Protein AF-A0A8T7MQ83-F1 (afdb_monomer)

Foldseek 3Di:
DDPPVVVVVVPVVPPPPPDPPPPPDDDDPDDDADWDWDAAPQPRDTATDGPPDRHRDPVSVVVVVVVVVVVVVVVVVVVVVVVD

Structure (mmCIF, N/CA/C/O backbone):
data_AF-A0A8T7MQ83-F1
#
_entry.id   AF-A0A8T7MQ83-F1
#
loop_
_atom_site.group_PDB
_atom_site.id
_atom_site.type_symbol
_atom_site.label_atom_id
_atom_site.label_alt_id
_atom_site.label_comp_id
_atom_site.label_asym_id
_atom_site.label_entity_id
_atom_site.label_seq_id
_atom_site.pdbx_PDB_ins_code
_atom_site.Cartn_x
_atom_site.Cartn_y
_atom_site.Cartn_z
_atom_site.occupancy
_atom_site.B_iso_or_equiv
_atom_site.auth_seq_id
_atom_site.auth_comp_id
_atom_site.auth_asym_id
_atom_site.auth_atom_id
_atom_site.pdbx_PDB_model_num
ATOM 1 N N . MET A 1 1 ? 48.821 36.298 9.402 1.00 50.09 1 MET A N 1
ATOM 2 C CA . MET A 1 1 ? 47.555 35.736 8.893 1.00 50.09 1 MET A CA 1
ATOM 3 C C . MET A 1 1 ? 46.546 35.947 9.996 1.00 50.09 1 MET A C 1
ATOM 5 O O . MET A 1 1 ? 46.824 35.590 11.132 1.00 50.09 1 MET A O 1
ATOM 9 N N . THR A 1 2 ? 45.573 36.790 9.697 1.00 51.44 2 THR A N 1
ATOM 10 C CA . THR A 1 2 ? 44.923 37.749 10.594 1.00 51.44 2 THR A CA 1
ATOM 11 C C . THR A 1 2 ? 43.853 37.104 11.467 1.00 51.44 2 THR A C 1
ATOM 13 O O . THR A 1 2 ? 42.934 36.473 10.958 1.00 51.44 2 THR A O 1
ATOM 16 N N . ASN A 1 3 ? 43.935 37.343 12.780 1.00 57.84 3 ASN A N 1
ATOM 17 C CA . ASN A 1 3 ? 42.965 36.930 13.811 1.00 57.84 3 ASN A CA 1
ATOM 18 C C . ASN A 1 3 ? 41.566 37.577 13.659 1.00 57.84 3 ASN A C 1
ATOM 20 O O . ASN A 1 3 ? 40.753 37.527 14.577 1.00 57.84 3 ASN A O 1
ATOM 24 N N . GLU A 1 4 ? 41.291 38.221 12.527 1.00 56.31 4 GLU A N 1
ATOM 25 C CA . GLU A 1 4 ? 40.080 39.004 12.269 1.00 56.31 4 GLU A CA 1
ATOM 26 C C . GLU A 1 4 ? 39.068 38.234 11.402 1.00 56.31 4 GLU A C 1
ATOM 28 O O . GLU A 1 4 ? 37.879 38.539 11.433 1.00 56.31 4 GLU A O 1
ATOM 33 N N . GLU A 1 5 ? 39.492 37.180 10.690 1.00 55.94 5 GLU A N 1
ATOM 34 C CA . GLU A 1 5 ? 38.606 36.396 9.812 1.00 55.94 5 GLU A CA 1
ATOM 35 C C . GLU A 1 5 ? 37.796 35.316 10.560 1.00 55.94 5 GLU A C 1
ATOM 37 O O . GLU A 1 5 ? 36.703 34.950 10.125 1.00 55.94 5 GLU A O 1
ATOM 42 N N . GLU A 1 6 ? 38.255 34.846 11.728 1.00 55.28 6 GLU A N 1
ATOM 43 C CA . GLU A 1 6 ? 37.524 33.841 12.526 1.00 55.28 6 GLU A CA 1
ATOM 44 C C . GLU A 1 6 ? 36.261 34.389 13.217 1.00 55.28 6 GLU A C 1
ATOM 46 O O . GLU A 1 6 ? 35.384 33.614 13.613 1.00 55.28 6 GLU A O 1
ATOM 51 N N . ALA A 1 7 ? 36.120 35.711 13.353 1.00 57.22 7 ALA A N 1
ATOM 52 C CA . ALA A 1 7 ? 34.984 36.314 14.052 1.00 57.22 7 ALA A CA 1
ATOM 53 C C . ALA A 1 7 ? 33.665 36.222 13.257 1.00 57.22 7 ALA A C 1
ATOM 55 O O . ALA A 1 7 ? 32.592 36.127 13.851 1.00 57.22 7 ALA A O 1
ATOM 56 N N . ILE A 1 8 ? 33.725 36.176 11.922 1.00 57.25 8 ILE A N 1
ATOM 57 C CA . ILE A 1 8 ? 32.539 36.284 11.053 1.00 57.25 8 ILE A CA 1
ATOM 58 C C . ILE A 1 8 ? 31.758 34.954 10.957 1.00 57.25 8 ILE A C 1
ATOM 60 O O . ILE A 1 8 ? 30.549 34.949 10.721 1.00 57.25 8 ILE A O 1
ATOM 64 N N . ILE A 1 9 ? 32.395 33.804 11.212 1.00 57.12 9 ILE A N 1
ATOM 65 C CA . ILE A 1 9 ? 31.761 32.478 11.059 1.00 57.12 9 ILE A CA 1
ATOM 66 C C . ILE A 1 9 ? 30.833 32.124 12.242 1.00 57.12 9 ILE A C 1
ATOM 68 O 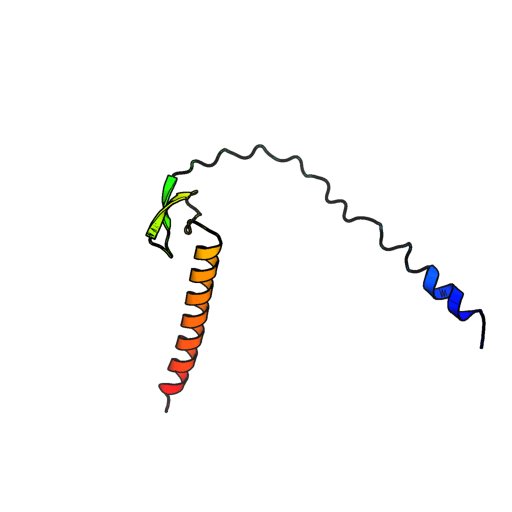O . ILE A 1 9 ? 29.882 31.358 12.074 1.00 57.12 9 ILE A O 1
ATOM 72 N N . LYS A 1 10 ? 31.034 32.697 13.438 1.00 57.22 10 LYS A N 1
ATOM 73 C CA . LYS A 1 10 ? 30.234 32.350 14.634 1.00 57.22 10 LYS A CA 1
ATOM 74 C C . LYS A 1 10 ? 28.851 33.007 14.698 1.00 57.22 10 LYS A C 1
ATOM 76 O O . LYS A 1 10 ? 27.985 32.497 15.405 1.00 57.22 10 LYS A O 1
ATOM 81 N N . GLU A 1 11 ? 28.603 34.081 13.952 1.00 55.00 11 GLU A N 1
ATOM 82 C CA . GLU A 1 11 ? 27.341 34.834 14.047 1.00 55.00 11 GLU A CA 1
ATOM 83 C C . GLU A 1 11 ? 26.192 34.204 13.230 1.00 55.00 11 GLU A C 1
ATOM 85 O O . GLU A 1 11 ? 25.018 34.326 13.580 1.00 55.00 11 GLU A O 1
ATOM 90 N N . GLN A 1 12 ? 26.504 33.432 12.182 1.00 56.94 12 GLN A N 1
ATOM 91 C CA . GLN A 1 12 ? 25.491 32.865 11.277 1.00 56.94 12 GLN A CA 1
ATOM 92 C C . GLN A 1 12 ? 24.791 31.593 11.806 1.00 56.94 12 GLN A C 1
ATOM 94 O O . GLN A 1 12 ? 23.816 31.132 11.211 1.00 56.94 12 GLN A O 1
ATOM 99 N N . ALA A 1 13 ? 25.240 31.024 12.931 1.00 54.66 13 ALA A N 1
ATOM 100 C CA . ALA A 1 13 ? 24.640 29.823 13.526 1.00 54.66 13 ALA A CA 1
ATOM 101 C C . ALA A 1 13 ? 23.430 30.113 14.441 1.00 54.66 13 ALA A C 1
ATOM 103 O O . ALA A 1 13 ? 22.643 29.208 14.721 1.00 54.66 13 ALA A O 1
ATOM 104 N N . ALA A 1 14 ? 23.244 31.358 14.893 1.00 54.53 14 ALA A N 1
ATOM 105 C CA . ALA A 1 14 ? 22.219 31.702 15.885 1.00 54.53 14 ALA A CA 1
ATOM 106 C C . ALA A 1 14 ? 20.833 32.025 15.289 1.00 54.53 14 ALA A C 1
ATOM 108 O O . ALA A 1 14 ? 19.844 32.061 16.016 1.00 54.53 14 ALA A O 1
ATOM 109 N N . SER A 1 15 ? 20.727 32.238 13.975 1.00 56.53 15 SER A N 1
ATOM 110 C CA . SER A 1 15 ? 19.525 32.797 13.329 1.00 56.53 15 SER A CA 1
ATOM 111 C C . SER A 1 15 ? 18.620 31.773 12.623 1.00 56.53 15 SER A C 1
ATOM 113 O O . SER A 1 15 ? 17.589 32.147 12.069 1.00 56.53 15 SER A O 1
ATOM 115 N N . ARG A 1 16 ? 18.935 30.468 12.669 1.00 56.66 16 ARG A N 1
ATOM 116 C CA . ARG A 1 16 ? 18.137 29.402 12.014 1.00 56.66 16 ARG A CA 1
ATOM 117 C C . ARG A 1 16 ? 17.234 28.579 12.945 1.00 56.66 16 ARG A C 1
ATOM 119 O O . ARG A 1 16 ? 16.657 27.588 12.508 1.00 56.66 16 ARG A O 1
ATOM 126 N N . SER A 1 17 ? 17.069 28.978 14.205 1.00 54.91 17 SER A N 1
ATOM 127 C CA . SER A 1 17 ? 16.283 28.241 15.212 1.00 54.91 17 SER A CA 1
ATOM 128 C C . SER A 1 17 ? 14.870 28.797 15.462 1.00 54.91 17 SER A C 1
ATOM 130 O O . SER A 1 17 ? 14.190 28.352 16.387 1.00 54.91 17 SER A O 1
ATOM 132 N N . ALA A 1 18 ? 14.375 29.719 14.630 1.00 56.97 18 ALA A N 1
ATOM 133 C CA . ALA A 1 18 ? 12.979 30.157 14.684 1.00 56.97 18 ALA A CA 1
ATOM 134 C C . ALA A 1 18 ? 12.077 29.099 14.027 1.00 56.97 18 ALA A C 1
ATOM 136 O O . ALA A 1 18 ? 11.899 29.049 12.811 1.00 56.97 18 ALA A O 1
ATOM 137 N N . GLY A 1 19 ? 11.580 28.197 14.871 1.00 55.78 19 GLY A N 1
ATOM 138 C CA . GLY A 1 19 ? 10.858 26.994 14.500 1.00 55.78 19 GLY A CA 1
ATOM 139 C C . GLY A 1 19 ? 9.652 27.228 13.595 1.00 55.78 19 GLY A C 1
ATOM 140 O O . GLY A 1 19 ? 8.827 28.117 13.810 1.00 55.78 19 GLY A O 1
ATOM 141 N N . LEU A 1 20 ? 9.512 26.319 12.630 1.00 58.06 20 LE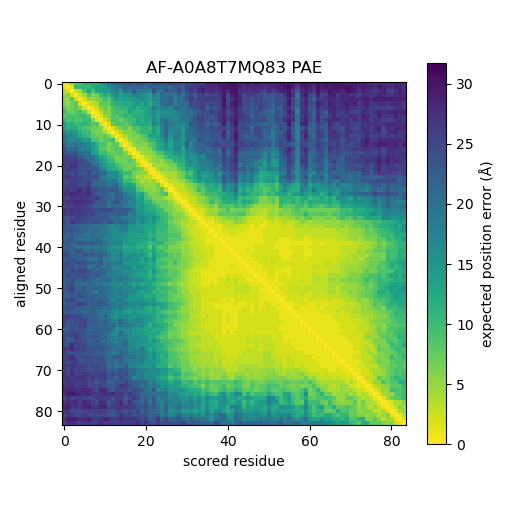U A N 1
ATOM 142 C CA . LEU A 1 20 ? 8.259 25.995 11.957 1.00 58.06 20 LEU A CA 1
ATOM 143 C C . LEU A 1 20 ? 7.278 25.433 12.998 1.00 58.06 20 LEU A C 1
ATOM 145 O O . LEU A 1 20 ? 7.035 24.232 13.083 1.00 58.06 20 LEU A O 1
ATOM 149 N N . GLY A 1 21 ? 6.743 26.313 13.840 1.00 56.03 21 GLY A N 1
ATOM 150 C CA . GLY A 1 21 ? 5.657 26.015 14.755 1.00 56.03 21 GLY A CA 1
ATOM 151 C C . GLY A 1 21 ? 4.382 25.839 13.949 1.00 56.03 21 GLY A C 1
ATOM 152 O O . GLY A 1 21 ? 3.582 26.765 13.828 1.00 56.03 21 GLY A O 1
ATOM 153 N N . THR A 1 22 ? 4.174 24.653 13.378 1.00 60.38 22 THR A N 1
ATOM 154 C CA . THR A 1 22 ? 2.846 24.267 12.911 1.00 60.38 22 THR A CA 1
ATOM 155 C C . THR A 1 22 ? 1.946 24.233 14.140 1.00 60.38 22 THR A C 1
ATOM 157 O O . THR A 1 22 ? 2.002 23.288 14.927 1.00 60.38 22 THR A O 1
ATOM 160 N N . LYS A 1 23 ? 1.150 25.293 14.337 1.00 64.38 23 LYS A N 1
ATOM 161 C CA . LYS A 1 23 ? 0.055 25.308 15.312 1.00 64.38 23 LYS A CA 1
ATOM 162 C C . LYS A 1 23 ? -0.720 23.993 15.159 1.00 64.38 23 LYS A C 1
ATOM 164 O O . LYS A 1 23 ? -1.156 23.708 14.039 1.00 64.38 23 LYS A O 1
ATOM 169 N N . PRO A 1 24 ? -0.900 23.187 16.221 1.00 62.72 24 PRO A N 1
ATOM 170 C CA . PRO A 1 24 ? -1.713 21.989 16.125 1.00 62.72 24 PRO A CA 1
ATOM 171 C C . PRO A 1 24 ? -3.155 22.441 15.900 1.00 62.72 24 PRO A C 1
ATOM 173 O O . PRO A 1 24 ? -3.835 22.899 16.817 1.00 62.72 24 PRO A O 1
ATOM 176 N N . ALA A 1 25 ? -3.606 22.378 14.646 1.00 68.69 25 ALA A N 1
ATOM 177 C CA . ALA A 1 25 ? -5.004 22.572 14.313 1.00 68.69 25 ALA A CA 1
ATOM 178 C C . ALA A 1 25 ? -5.810 21.568 15.140 1.00 68.69 25 ALA A C 1
ATOM 180 O O . ALA A 1 25 ? -5.540 20.367 15.073 1.00 68.69 25 ALA A O 1
ATOM 181 N N . ALA A 1 26 ? -6.749 22.078 15.942 1.00 71.81 26 ALA A N 1
ATOM 182 C CA . ALA A 1 26 ? -7.619 21.288 16.799 1.00 71.81 26 ALA A CA 1
ATOM 183 C C . ALA A 1 26 ? -8.117 20.062 16.024 1.00 71.81 26 ALA A C 1
ATOM 185 O O . ALA A 1 26 ? -8.821 20.185 15.016 1.00 71.81 26 ALA A O 1
ATOM 186 N N . ALA A 1 27 ? -7.653 18.884 16.450 1.00 72.56 27 ALA A N 1
ATOM 187 C CA . ALA A 1 27 ? -7.914 17.634 15.769 1.00 72.56 27 ALA A CA 1
ATOM 188 C C . ALA A 1 27 ? -9.424 17.397 15.784 1.00 72.56 27 ALA A C 1
ATOM 190 O O . ALA A 1 27 ? -10.000 17.051 16.814 1.00 72.56 27 ALA A O 1
ATOM 191 N N . LYS A 1 28 ? -10.077 17.616 14.638 1.00 79.19 28 LYS A N 1
ATOM 192 C CA . LYS A 1 28 ? -11.488 17.271 14.476 1.00 79.19 28 LYS A CA 1
ATOM 193 C C . LYS A 1 28 ? -11.666 15.792 14.851 1.00 79.19 28 LYS A C 1
ATOM 195 O O . LYS A 1 28 ? -10.819 14.977 14.464 1.00 79.19 28 LYS A O 1
ATOM 200 N N . PRO A 1 29 ? -12.740 15.433 15.575 1.00 74.88 29 PRO A N 1
ATOM 201 C CA . PRO A 1 29 ? -12.985 14.055 15.975 1.00 74.88 29 PRO A CA 1
ATOM 202 C C . PRO A 1 29 ? -13.007 13.165 14.728 1.00 74.88 29 PRO A C 1
ATOM 204 O O . PRO A 1 29 ? -13.772 13.391 13.786 1.00 74.88 29 PRO A O 1
ATOM 207 N N . LYS A 1 30 ? -12.099 12.185 14.685 1.00 80.81 30 LYS A N 1
ATOM 208 C CA . LYS A 1 30 ? -11.995 11.245 13.568 1.00 80.81 30 LYS A CA 1
ATOM 209 C C . LYS A 1 30 ? -13.231 10.350 13.611 1.00 80.81 30 LYS A C 1
ATOM 211 O O . LYS A 1 30 ? -13.356 9.543 14.523 1.00 80.81 30 LYS A O 1
ATOM 216 N N . LYS A 1 31 ? -14.128 10.485 12.627 1.00 85.19 31 LYS A N 1
ATOM 217 C CA . LYS A 1 31 ? -15.212 9.517 12.398 1.00 85.19 31 LYS A CA 1
ATOM 218 C C . LYS A 1 31 ? -14.607 8.112 12.357 1.00 85.19 31 LYS A C 1
ATOM 220 O O . LYS A 1 31 ? -13.692 7.866 11.563 1.00 85.19 31 LYS A O 1
ATOM 225 N N . GLU A 1 32 ? -15.100 7.226 13.214 1.00 86.94 32 GLU A N 1
ATOM 226 C CA . GLU A 1 32 ? -14.675 5.831 13.266 1.00 86.94 32 GLU A CA 1
ATOM 227 C C . GLU A 1 32 ? -14.920 5.187 11.900 1.00 86.94 32 GLU A C 1
ATOM 229 O O . GLU A 1 32 ? -16.031 5.195 11.363 1.00 86.94 32 GLU A O 1
ATOM 234 N N . LYS A 1 33 ? -13.850 4.692 11.277 1.00 86.88 33 LYS A N 1
ATOM 235 C CA . LYS A 1 33 ? -13.948 4.042 9.972 1.00 86.88 33 LYS A CA 1
ATOM 236 C C . LYS A 1 33 ? -14.347 2.593 10.202 1.00 86.88 33 LYS A C 1
ATOM 238 O O . LYS A 1 33 ? -13.597 1.850 10.828 1.00 86.88 33 LYS A O 1
ATOM 243 N N . LYS A 1 34 ? -15.493 2.186 9.655 1.00 93.12 34 LYS A N 1
ATOM 244 C CA . LYS A 1 34 ? -15.903 0.780 9.644 1.00 93.12 34 LYS A CA 1
ATOM 245 C C . LYS A 1 34 ? -14.881 -0.035 8.846 1.00 93.12 34 LYS A C 1
ATOM 247 O O . LYS A 1 34 ? -14.592 0.290 7.691 1.00 93.12 34 LYS A O 1
ATOM 252 N N . LEU A 1 35 ? -14.310 -1.049 9.489 1.00 95.44 35 LEU A N 1
ATOM 253 C CA . LEU A 1 35 ? -13.424 -2.015 8.849 1.00 95.44 35 LEU A CA 1
ATOM 254 C C . LEU A 1 35 ? -14.264 -3.150 8.265 1.00 95.44 35 LEU A C 1
ATOM 256 O O . LEU A 1 35 ? -15.214 -3.618 8.891 1.00 95.44 35 LEU A O 1
ATOM 260 N N . GLU A 1 36 ? -13.907 -3.583 7.064 1.00 96.88 36 GLU A N 1
ATOM 261 C CA . GLU A 1 36 ? -14.561 -4.678 6.351 1.00 96.88 36 GLU A CA 1
ATOM 262 C C . GLU A 1 36 ? -13.521 -5.743 5.991 1.00 96.88 36 GLU A C 1
ATOM 264 O O . GLU A 1 36 ? -12.340 -5.440 5.789 1.00 96.88 36 GLU A O 1
ATOM 269 N N . THR A 1 37 ? -13.955 -7.001 5.914 1.00 97.81 37 THR A N 1
ATOM 270 C CA . THR A 1 37 ? -13.106 -8.110 5.468 1.00 97.81 37 THR A CA 1
ATOM 271 C C . THR A 1 37 ? -12.899 -8.021 3.961 1.00 97.81 37 THR A C 1
ATOM 273 O O . THR A 1 37 ? -13.864 -8.008 3.198 1.00 97.81 37 THR A O 1
ATOM 276 N N . ARG A 1 38 ? -11.641 -7.977 3.516 1.00 97.25 38 ARG A N 1
ATOM 277 C CA . ARG A 1 38 ? -11.256 -7.873 2.101 1.00 97.25 38 ARG A CA 1
ATOM 278 C C . ARG A 1 38 ? -10.129 -8.840 1.757 1.00 97.25 38 ARG A C 1
ATOM 280 O O . ARG A 1 38 ? -9.513 -9.426 2.642 1.00 97.25 38 ARG A O 1
ATOM 287 N N . ILE A 1 39 ? -9.871 -8.996 0.463 1.00 98.19 39 ILE A N 1
ATOM 288 C CA . ILE A 1 39 ? -8.814 -9.849 -0.089 1.00 98.19 39 ILE A CA 1
ATOM 289 C C . ILE A 1 39 ? -7.661 -8.971 -0.575 1.00 98.19 39 ILE A C 1
ATOM 291 O O . ILE A 1 39 ? -7.889 -7.971 -1.253 1.00 98.19 39 ILE A O 1
ATOM 295 N N . CYS A 1 40 ? -6.428 -9.314 -0.201 1.00 98.06 40 CYS A N 1
ATOM 296 C CA . CYS A 1 40 ? -5.233 -8.592 -0.632 1.00 98.06 40 CYS A CA 1
ATOM 297 C C . CYS A 1 40 ? -4.980 -8.797 -2.131 1.00 98.06 40 CYS A C 1
ATOM 299 O O . CYS A 1 40 ? -4.861 -9.936 -2.577 1.00 98.06 40 CYS A O 1
ATOM 301 N N . ALA A 1 41 ? -4.806 -7.708 -2.882 1.00 96.56 41 ALA A N 1
ATOM 302 C CA . ALA A 1 41 ? -4.558 -7.769 -4.325 1.00 96.56 41 ALA A CA 1
ATOM 303 C C . ALA A 1 41 ? -3.196 -8.386 -4.715 1.00 96.56 41 ALA A C 1
ATOM 305 O O . ALA A 1 41 ? -3.025 -8.790 -5.857 1.00 96.56 41 ALA A O 1
ATOM 306 N N . ASP A 1 42 ? -2.223 -8.452 -3.796 1.00 97.31 42 ASP A N 1
ATOM 307 C CA . ASP A 1 42 ? -0.890 -9.011 -4.089 1.00 97.31 42 ASP A CA 1
ATOM 308 C C . ASP A 1 42 ? -0.711 -10.462 -3.613 1.00 97.31 42 ASP A C 1
ATOM 310 O O . ASP A 1 42 ? -0.052 -11.239 -4.298 1.00 97.31 42 ASP A O 1
ATOM 314 N N . CYS A 1 43 ? -1.279 -10.842 -2.461 1.00 97.44 43 CYS A N 1
ATOM 315 C CA . CYS A 1 43 ? -1.081 -12.178 -1.879 1.00 97.44 43 CYS A CA 1
ATOM 316 C C . CYS A 1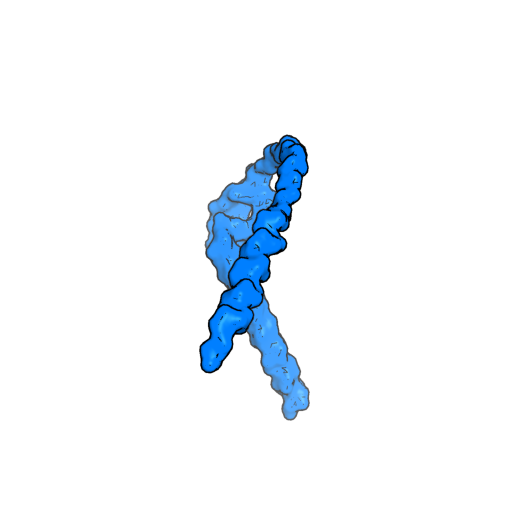 43 ? -2.358 -13.013 -1.706 1.00 97.44 43 CYS A C 1
ATOM 318 O O . CYS A 1 43 ? -2.262 -14.169 -1.315 1.00 97.44 43 CYS A O 1
ATOM 320 N N . GLY A 1 44 ? -3.549 -12.453 -1.942 1.00 97.38 44 GLY A N 1
ATOM 321 C CA . GLY A 1 44 ? -4.819 -13.181 -1.820 1.00 97.38 44 GLY A CA 1
ATOM 322 C C . GLY A 1 44 ? -5.307 -13.432 -0.385 1.00 97.38 44 GLY A C 1
ATOM 323 O O . GLY A 1 44 ? -6.393 -13.973 -0.192 1.00 97.38 44 GLY A O 1
ATOM 324 N N . ASN A 1 45 ? -4.563 -13.009 0.641 1.00 98.00 45 ASN A N 1
ATOM 325 C CA . ASN A 1 45 ? -4.970 -13.213 2.032 1.00 98.00 45 ASN A CA 1
ATOM 326 C C . ASN A 1 45 ? -6.157 -12.326 2.432 1.00 98.00 45 ASN A C 1
ATOM 328 O O . ASN A 1 45 ? -6.245 -11.157 2.036 1.00 98.00 45 ASN A O 1
ATOM 332 N N . LYS A 1 46 ? -7.033 -12.873 3.283 1.00 98.06 46 LYS A N 1
ATOM 333 C CA . LYS A 1 46 ? -8.107 -12.125 3.949 1.00 98.06 46 LYS A CA 1
ATOM 334 C C . LYS A 1 46 ? -7.511 -11.173 4.985 1.00 98.06 46 LYS A C 1
ATOM 336 O O . LYS A 1 46 ? -6.668 -11.576 5.781 1.00 98.06 46 LYS A O 1
ATOM 341 N N . PHE A 1 47 ? -7.960 -9.924 4.996 1.00 97.88 47 PHE A N 1
ATOM 342 C CA . PHE A 1 47 ? -7.552 -8.923 5.982 1.00 97.88 47 PHE A CA 1
ATOM 343 C C . PHE A 1 47 ? -8.698 -7.960 6.297 1.00 97.88 47 PHE A C 1
ATOM 345 O O . PHE A 1 47 ? -9.640 -7.830 5.516 1.00 97.88 47 PHE A O 1
ATOM 352 N N . GLN A 1 48 ? -8.617 -7.276 7.439 1.00 97.69 48 GLN A N 1
ATOM 353 C CA . GLN A 1 48 ? -9.556 -6.214 7.793 1.00 97.69 48 GLN A CA 1
ATOM 354 C C . GLN A 1 48 ? -8.992 -4.863 7.366 1.00 97.69 48 GLN A C 1
ATOM 356 O O . GLN A 1 48 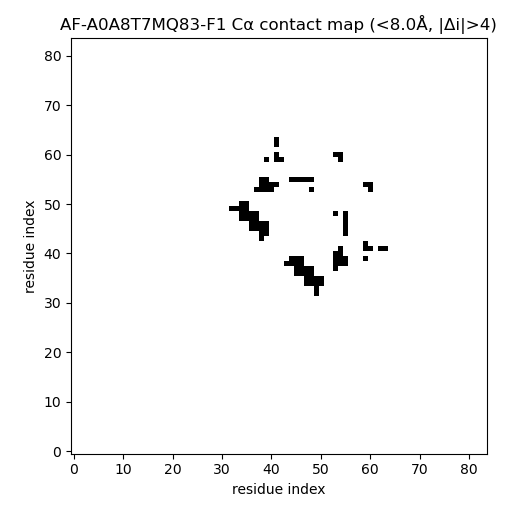? -7.878 -4.493 7.739 1.00 97.69 48 GLN A O 1
ATOM 361 N N . GLY A 1 49 ? -9.752 -4.124 6.566 1.00 95.94 49 GLY A N 1
ATOM 362 C CA . GLY A 1 49 ? -9.302 -2.852 6.019 1.00 95.94 49 GLY A CA 1
ATOM 363 C C . GLY A 1 49 ? -10.449 -1.902 5.726 1.00 95.94 49 GLY A C 1
ATOM 364 O O . GLY A 1 49 ? -11.623 -2.251 5.806 1.00 95.94 49 GLY A O 1
ATOM 365 N N . THR A 1 50 ? -10.097 -0.670 5.373 1.00 95.25 50 THR A N 1
ATOM 366 C CA . THR A 1 50 ? -11.086 0.289 4.874 1.00 95.25 50 THR A CA 1
ATOM 367 C C . THR A 1 50 ? -11.416 -0.009 3.412 1.00 95.25 50 THR A C 1
ATOM 369 O O . THR A 1 50 ? -10.656 -0.682 2.709 1.00 95.25 50 THR A O 1
ATOM 372 N N . ARG A 1 51 ? -12.491 0.593 2.892 1.00 92.75 51 ARG A N 1
ATOM 373 C CA . ARG A 1 51 ? -12.821 0.535 1.457 1.00 92.75 51 ARG A CA 1
ATOM 374 C C . ARG A 1 51 ? -11.703 1.071 0.542 1.00 92.75 51 ARG A C 1
ATOM 376 O O . ARG A 1 51 ? -11.638 0.697 -0.627 1.00 92.75 51 ARG A O 1
ATOM 383 N N . ALA A 1 52 ? -10.799 1.897 1.069 1.00 93.75 52 ALA A N 1
ATOM 384 C CA . ALA A 1 52 ? -9.637 2.410 0.345 1.00 93.75 52 ALA A CA 1
ATOM 385 C C . ALA A 1 52 ? -8.385 1.521 0.471 1.00 93.75 52 ALA A C 1
ATOM 387 O O . ALA A 1 52 ? -7.381 1.792 -0.182 1.00 93.75 52 ALA A O 1
ATOM 388 N N . THR A 1 53 ? -8.403 0.477 1.306 1.00 95.19 53 THR A N 1
ATOM 389 C CA . THR A 1 53 ? -7.247 -0.398 1.535 1.00 95.19 53 THR A CA 1
ATOM 390 C C . THR A 1 53 ? -7.328 -1.621 0.617 1.00 95.19 53 THR A C 1
ATOM 392 O O . THR A 1 53 ? -8.310 -2.359 0.661 1.00 95.19 53 THR A O 1
ATOM 395 N N . TRP A 1 54 ? -6.302 -1.823 -0.216 1.00 96.81 54 TRP A N 1
ATOM 396 C CA . TRP A 1 54 ? -6.227 -2.908 -1.215 1.00 96.81 54 TRP A CA 1
ATOM 397 C C . TRP A 1 54 ? -5.223 -4.005 -0.836 1.00 96.81 54 TRP A C 1
ATOM 399 O O . TRP A 1 54 ? -5.268 -5.115 -1.362 1.00 96.81 54 TRP A O 1
ATOM 409 N N . PHE A 1 55 ? -4.308 -3.690 0.080 1.00 98.12 55 PHE A N 1
ATOM 410 C CA . PHE A 1 55 ? -3.209 -4.557 0.484 1.00 98.12 55 PHE A CA 1
ATOM 411 C C . PHE A 1 55 ? -3.283 -4.808 1.983 1.00 98.12 55 PHE A C 1
ATOM 413 O O . PHE A 1 55 ? -3.540 -3.878 2.749 1.00 98.12 55 PHE A O 1
ATOM 420 N N . CYS A 1 56 ? -3.006 -6.042 2.400 1.00 97.38 56 CYS A N 1
ATOM 421 C CA . CYS A 1 56 ? -2.977 -6.400 3.816 1.00 97.38 56 CYS A CA 1
ATOM 422 C C . CYS A 1 56 ? -1.780 -5.794 4.566 1.00 97.38 56 CYS A C 1
ATOM 424 O O . CYS A 1 56 ? -1.812 -5.701 5.789 1.00 97.38 56 CYS A O 1
ATOM 426 N N . SER A 1 57 ? -0.724 -5.388 3.852 1.00 97.25 57 SER A N 1
ATOM 427 C CA . SER A 1 57 ? 0.505 -4.860 4.443 1.00 97.25 57 SER A CA 1
ATOM 428 C C . SER A 1 57 ? 1.202 -3.840 3.531 1.00 97.25 57 SER A C 1
ATOM 430 O O . SER A 1 57 ? 1.002 -3.848 2.307 1.00 97.25 57 SER A O 1
ATOM 432 N N . PRO A 1 58 ? 2.075 -2.982 4.094 1.00 97.19 58 PRO A N 1
ATOM 433 C CA . PRO A 1 58 ? 2.954 -2.121 3.307 1.00 97.19 58 PRO A CA 1
ATOM 434 C C . PRO A 1 58 ? 3.865 -2.908 2.357 1.00 97.19 58 PRO A C 1
ATOM 436 O O . PRO A 1 58 ? 4.125 -2.449 1.250 1.00 97.19 58 PRO A O 1
ATOM 439 N N . ALA A 1 59 ? 4.298 -4.111 2.747 1.00 98.00 59 ALA A N 1
ATOM 440 C CA . ALA A 1 59 ? 5.134 -4.967 1.908 1.00 98.00 59 ALA A CA 1
ATOM 441 C C . ALA A 1 59 ? 4.412 -5.374 0.611 1.00 98.00 59 ALA A C 1
ATOM 443 O O . ALA A 1 59 ? 4.960 -5.192 -0.475 1.00 98.00 59 ALA A O 1
ATOM 444 N N . CYS A 1 60 ? 3.155 -5.826 0.707 1.00 97.94 60 CYS A N 1
ATOM 445 C CA . CYS A 1 60 ? 2.320 -6.147 -0.457 1.00 97.94 60 CYS A CA 1
ATOM 446 C C . 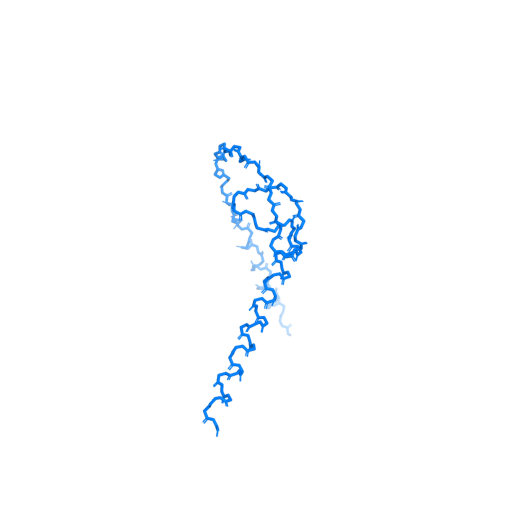CYS A 1 60 ? 2.073 -4.923 -1.351 1.00 97.94 60 CYS A C 1
ATOM 448 O O . CYS A 1 60 ? 2.124 -5.026 -2.577 1.00 97.94 60 CYS A O 1
ATOM 450 N N . LYS A 1 61 ? 1.869 -3.743 -0.749 1.00 97.00 61 LYS A N 1
ATOM 451 C CA . LYS A 1 61 ? 1.731 -2.484 -1.495 1.00 97.00 61 LYS A CA 1
ATOM 452 C C . LYS A 1 61 ? 2.996 -2.169 -2.298 1.00 97.00 61 LYS A C 1
ATOM 454 O O . LYS A 1 61 ? 2.907 -1.866 -3.486 1.00 97.00 61 LYS A O 1
ATOM 459 N N . THR A 1 62 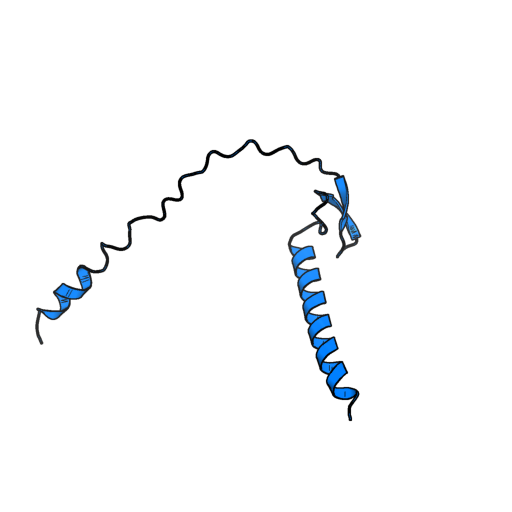? 4.166 -2.253 -1.667 1.00 97.44 62 THR A N 1
ATOM 460 C CA . THR A 1 62 ? 5.455 -1.992 -2.323 1.00 97.44 62 THR A CA 1
ATOM 461 C C . THR A 1 62 ? 5.743 -3.019 -3.414 1.00 97.44 62 THR A C 1
ATOM 463 O O . THR A 1 62 ? 6.184 -2.641 -4.496 1.00 97.44 62 THR A O 1
ATOM 466 N N . LYS A 1 63 ? 5.446 -4.302 -3.176 1.00 97.38 63 LYS A N 1
ATOM 467 C CA . LYS A 1 63 ? 5.618 -5.371 -4.168 1.00 97.38 63 LYS A CA 1
ATOM 468 C C . LYS A 1 63 ? 4.744 -5.145 -5.402 1.00 97.38 63 LYS A C 1
ATOM 470 O O . LYS A 1 63 ? 5.254 -5.174 -6.516 1.00 97.38 63 LYS A O 1
ATOM 475 N N . SER A 1 64 ? 3.464 -4.830 -5.208 1.00 96.75 64 SER A N 1
ATOM 476 C CA . SER A 1 64 ? 2.550 -4.486 -6.304 1.00 96.75 64 SER A CA 1
ATOM 477 C C . SER A 1 64 ? 2.979 -3.221 -7.058 1.00 96.75 64 SER A C 1
ATOM 479 O O . SER A 1 64 ? 2.856 -3.160 -8.278 1.00 96.75 64 SER A O 1
ATOM 481 N N . TYR A 1 65 ? 3.517 -2.210 -6.368 1.00 95.69 65 TYR A N 1
ATOM 482 C CA . TYR A 1 65 ? 4.066 -1.021 -7.025 1.00 95.69 65 TYR A CA 1
ATOM 483 C C . TYR A 1 65 ? 5.291 -1.344 -7.892 1.00 95.69 65 TYR A C 1
ATOM 485 O O . TYR A 1 65 ? 5.360 -0.882 -9.026 1.00 95.69 65 TYR A O 1
ATOM 493 N N . ARG A 1 66 ? 6.222 -2.166 -7.390 1.00 96.12 66 ARG A N 1
ATOM 494 C CA . ARG A 1 66 ? 7.407 -2.592 -8.151 1.00 96.12 66 ARG A CA 1
ATOM 495 C C . ARG A 1 66 ? 7.032 -3.379 -9.406 1.00 96.12 66 ARG A C 1
ATOM 497 O O . ARG A 1 66 ? 7.540 -3.039 -10.462 1.00 96.12 66 ARG A O 1
ATOM 504 N N . LYS A 1 67 ? 6.096 -4.331 -9.300 1.00 94.81 67 LYS A N 1
ATOM 505 C CA . LYS A 1 67 ? 5.583 -5.094 -10.454 1.00 94.81 67 LYS A CA 1
ATOM 506 C C . LYS A 1 67 ? 5.048 -4.178 -11.557 1.00 94.81 67 LYS A C 1
ATOM 508 O O . LYS A 1 67 ? 5.456 -4.303 -12.698 1.00 94.81 67 LYS A O 1
ATOM 513 N N . ARG A 1 68 ? 4.203 -3.202 -11.202 1.00 92.69 68 ARG A N 1
ATOM 514 C CA . ARG A 1 68 ? 3.654 -2.246 -12.183 1.00 92.69 68 ARG A CA 1
ATOM 515 C C . ARG A 1 68 ? 4.735 -1.405 -12.858 1.00 92.69 68 ARG A C 1
ATOM 517 O O . ARG A 1 68 ? 4.632 -1.130 -14.042 1.00 92.69 68 ARG A O 1
ATOM 524 N N . LYS A 1 69 ? 5.759 -0.999 -12.103 1.00 93.94 69 LYS A N 1
ATOM 525 C CA . LYS A 1 69 ? 6.884 -0.234 -12.648 1.00 93.94 69 LYS A CA 1
ATOM 526 C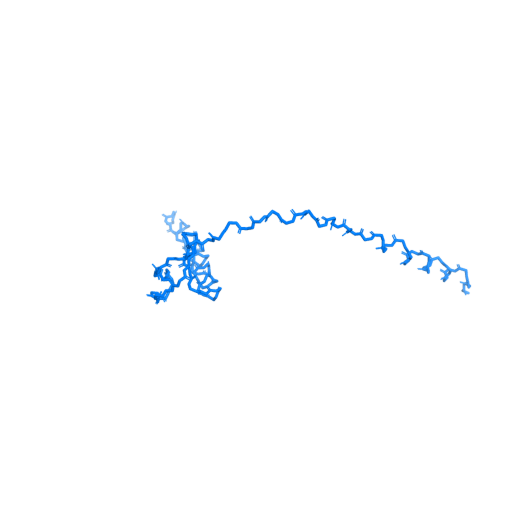 C . LYS A 1 69 ? 7.742 -1.075 -13.602 1.00 93.94 69 LYS A C 1
ATOM 528 O O . LYS A 1 69 ? 8.239 -0.551 -14.584 1.00 93.94 69 LYS A O 1
ATOM 533 N N . GLU A 1 70 ? 7.925 -2.356 -13.305 1.00 93.81 70 GLU A N 1
ATOM 534 C CA . GLU A 1 70 ? 8.646 -3.298 -14.169 1.00 93.81 70 GLU A CA 1
ATOM 535 C C . GLU A 1 70 ? 7.869 -3.587 -15.463 1.00 93.81 70 GLU A C 1
ATOM 537 O O . GLU A 1 70 ? 8.446 -3.540 -16.543 1.00 93.81 70 GLU A O 1
ATOM 542 N N . GLU A 1 71 ? 6.549 -3.779 -15.374 1.00 90.94 71 GLU A N 1
ATOM 543 C CA . GLU A 1 71 ? 5.667 -3.939 -16.541 1.00 90.94 71 GLU A CA 1
ATOM 544 C C . GLU A 1 71 ? 5.665 -2.707 -17.462 1.00 90.94 71 GLU A C 1
ATOM 546 O O . GLU A 1 71 ? 5.588 -2.854 -18.679 1.00 90.94 71 GLU A O 1
ATOM 551 N N . GLU A 1 72 ? 5.761 -1.501 -16.896 1.00 90.56 72 GLU A N 1
ATOM 552 C CA . GLU A 1 72 ? 5.854 -0.249 -17.659 1.00 90.56 72 GLU A CA 1
ATOM 553 C C . GLU A 1 72 ? 7.147 -0.188 -18.482 1.00 90.56 72 GLU A C 1
ATOM 555 O O . GLU A 1 72 ? 7.089 0.065 -19.680 1.00 90.56 72 GLU A O 1
ATOM 560 N N . VAL A 1 73 ? 8.289 -0.542 -17.880 1.00 87.31 73 VAL A N 1
ATOM 561 C CA . VAL A 1 73 ? 9.582 -0.604 -18.587 1.00 87.31 73 VAL A CA 1
ATOM 562 C C . VAL A 1 73 ? 9.541 -1.612 -19.739 1.00 87.31 73 VAL A C 1
ATOM 564 O O . VAL A 1 73 ? 9.964 -1.298 -20.847 1.00 87.31 73 VAL A O 1
ATOM 567 N N . ILE A 1 74 ? 8.979 -2.802 -19.506 1.00 82.31 74 ILE A N 1
ATOM 568 C CA . ILE A 1 74 ? 8.856 -3.840 -20.544 1.00 82.31 74 ILE A CA 1
ATOM 569 C C . ILE A 1 74 ? 7.966 -3.366 -21.704 1.00 82.31 74 ILE A C 1
ATOM 571 O O . ILE A 1 74 ? 8.178 -3.751 -22.857 1.00 82.31 74 ILE A O 1
ATOM 575 N N . ARG A 1 75 ? 6.933 -2.566 -21.422 1.00 79.44 75 ARG A N 1
ATOM 576 C CA . ARG A 1 75 ? 6.021 -2.070 -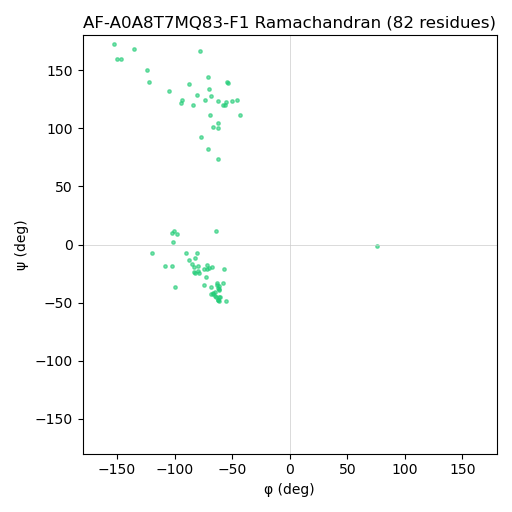22.457 1.00 79.44 75 ARG A CA 1
ATOM 577 C C . ARG A 1 75 ? 6.721 -1.107 -23.413 1.00 79.44 75 ARG A C 1
ATOM 579 O O . ARG A 1 75 ? 6.503 -1.228 -24.616 1.00 79.44 75 ARG A O 1
ATOM 586 N N . ASP A 1 76 ? 7.553 -0.215 -22.888 1.00 75.31 76 ASP A N 1
ATOM 587 C CA . ASP A 1 76 ? 8.279 0.764 -23.698 1.00 75.31 76 ASP A CA 1
ATOM 588 C C . ASP A 1 76 ? 9.310 0.071 -24.613 1.00 75.31 76 ASP A C 1
ATOM 590 O O . ASP A 1 76 ? 9.337 0.340 -25.811 1.00 75.31 76 ASP A O 1
ATOM 594 N N . GLU A 1 77 ? 10.061 -0.923 -24.112 1.00 77.06 77 GLU A N 1
ATOM 595 C CA . GLU A 1 77 ? 11.040 -1.686 -24.919 1.00 77.06 77 GLU A CA 1
ATOM 596 C C . GLU A 1 77 ? 10.405 -2.483 -26.071 1.00 77.06 77 GLU A C 1
ATOM 598 O O . GLU A 1 77 ? 11.007 -2.672 -27.132 1.00 77.06 77 GLU A O 1
ATOM 603 N N . ASN A 1 78 ? 9.183 -2.983 -25.879 1.00 75.00 78 ASN A N 1
ATOM 604 C CA . ASN A 1 78 ? 8.484 -3.718 -26.931 1.00 75.00 78 ASN A CA 1
ATOM 605 C C . ASN A 1 78 ? 7.952 -2.800 -28.037 1.00 75.00 78 ASN A C 1
ATOM 607 O O . ASN A 1 78 ? 7.711 -3.280 -29.142 1.00 75.00 78 ASN A O 1
ATOM 611 N N . GLN A 1 79 ? 7.769 -1.504 -27.771 1.00 72.88 79 GLN A N 1
ATOM 612 C CA . GLN A 1 79 ? 7.228 -0.571 -28.755 1.00 72.88 79 GLN A CA 1
ATOM 613 C C . GLN A 1 79 ? 8.263 -0.215 -29.839 1.00 72.88 79 GLN A C 1
ATOM 615 O O . GLN A 1 79 ? 7.899 -0.139 -31.010 1.00 72.88 79 GLN A O 1
ATOM 620 N N . ASP A 1 80 ? 9.549 -0.130 -29.489 1.00 65.69 80 ASP A N 1
ATOM 621 C CA . ASP A 1 80 ? 10.640 0.167 -30.435 1.00 65.69 80 ASP A CA 1
ATOM 622 C C . ASP A 1 80 ? 10.965 -0.998 -31.395 1.00 65.69 80 ASP A C 1
ATOM 624 O O . ASP A 1 80 ? 11.533 -0.795 -32.467 1.00 65.69 80 ASP A O 1
ATOM 628 N N . ASN A 1 81 ? 10.600 -2.236 -31.041 1.00 68.44 81 ASN A N 1
ATOM 629 C CA . ASN A 1 81 ? 10.843 -3.414 -31.887 1.00 68.44 81 ASN A CA 1
ATOM 630 C C . ASN A 1 81 ? 9.789 -3.622 -32.986 1.00 68.44 81 ASN A C 1
ATOM 632 O O . ASN A 1 81 ? 9.995 -4.458 -33.862 1.00 68.44 81 ASN A O 1
ATOM 636 N N . VAL A 1 82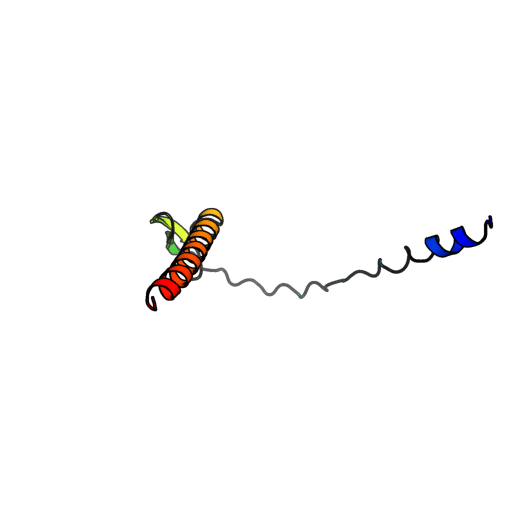 ? 8.662 -2.904 -32.956 1.00 74.94 82 VAL A N 1
ATOM 637 C CA . VAL A 1 82 ? 7.584 -3.068 -33.951 1.00 74.94 82 VAL A CA 1
ATOM 638 C C . VAL A 1 82 ? 7.858 -2.278 -35.241 1.00 74.94 82 VAL A C 1
ATOM 640 O O . VAL A 1 82 ? 7.292 -2.602 -36.281 1.00 74.94 82 VAL A O 1
ATOM 643 N N . GLU A 1 83 ? 8.742 -1.276 -35.211 1.00 65.38 83 GLU A N 1
ATOM 644 C CA . GLU A 1 83 ? 9.026 -0.394 -36.358 1.00 65.38 83 GLU A CA 1
ATOM 645 C C . GLU A 1 83 ? 10.276 -0.783 -37.179 1.00 65.38 83 GLU A C 1
ATOM 647 O O . GLU A 1 83 ? 10.690 -0.022 -38.057 1.00 65.38 83 GLU A O 1
ATOM 652 N N . ARG A 1 84 ? 10.883 -1.951 -36.926 1.00 57.41 84 ARG A N 1
ATOM 653 C CA . ARG A 1 84 ? 12.100 -2.425 -37.611 1.00 57.41 84 ARG A CA 1
ATOM 654 C C . ARG A 1 84 ? 11.845 -3.637 -38.499 1.00 57.41 84 ARG A C 1
ATOM 656 O O . ARG A 1 84 ? 12.457 -3.673 -39.590 1.00 57.41 84 ARG A O 1
#

Sequence (84 aa):
MTNEEEAIIKEQAASRSAGLGTKPAAAKPKKEKKLETRICADCGNKFQGTRATWFCSPACKTKSYRKRKEEEVIRDENQDNVER

Radius of gyration: 26.96 Å; Cα contacts (8 Å, |Δi|>4): 50; chains: 1; bounding box: 64×52×54 Å

Mean predicted aligned error: 13.24 Å

Secondary structure (DSSP, 8-state):
--TTSTTTTSGGGSSS--------------PPPPPEEEE-TTT--EEEE-TT---SSHHHHHHHHHHHHHHHHHHHHHHHTTT-

Solvent-accessible surface area (backbone atoms only — not comparable to full-atom values): 5570 Å² total; per-residue (Å²): 138,70,90,70,66,72,65,68,69,69,65,72,72,72,76,77,74,80,70,88,73,74,74,81,71,80,78,70,83,76,75,83,77,74,68,43,85,43,61,16,79,69,78,63,48,80,35,79,32,43,98,86,52,55,46,78,42,72,66,42,45,52,51,51,51,51,52,54,56,52,54,52,55,55,52,57,64,56,58,69,66,74,83,113

pLDDT: mean 79.73, std 17.35, range [50.09, 98.19]